Protein AF-A0A6B2DPH1-F1 (afdb_monomer_lite)

Foldseek 3Di:
DVVPPDDDDDDDPPPDPVVVVVVVCVVVVVVPPDDDPADDDVNHGDPPVQVVQQVVCVVQVWKKFWAFPQQQTPYIYDDPPDDQQQNVCCVVVSGRPVVVVVVCVVVVVVVCQLVDQDKDKAQDDPPCPPPNAAIKIKHFDDDRSDTGTMMITRDNDDDDPD

Sequence (162 aa):
VEETGVALLGLARGASWAQLAAMLRSLLAEGDVGDAEPETLAGLPSGDLFAVANAIGALIDAPVTIEDRRSRVLAFSGRQDEADPSRVETILGRQVPERFSRMLADRGVFRELYRSDQPVFVDRPAESPDGFMIPRVAVAVRAGDEILGSIWAAVREPLTPD

Radius of gyration: 18.67 Å; chains: 1; bounding box: 45×41×56 Å

Structure (mmCIF, N/CA/C/O backbone):
data_AF-A0A6B2DPH1-F1
#
_entry.id   AF-A0A6B2DPH1-F1
#
loop_
_atom_site.group_PDB
_atom_site.id
_atom_site.type_symbol
_atom_site.label_atom_id
_atom_site.label_alt_id
_atom_site.label_comp_id
_atom_site.label_asym_id
_atom_site.label_entity_id
_atom_site.label_seq_id
_atom_site.pdbx_PDB_ins_code
_atom_site.Cartn_x
_atom_site.Cartn_y
_atom_site.Cartn_z
_atom_site.occupancy
_atom_site.B_iso_or_equiv
_atom_site.auth_seq_id
_atom_site.auth_comp_id
_atom_site.auth_asym_id
_atom_site.auth_atom_id
_atom_site.pdbx_PDB_model_num
ATOM 1 N N . VAL A 1 1 ? 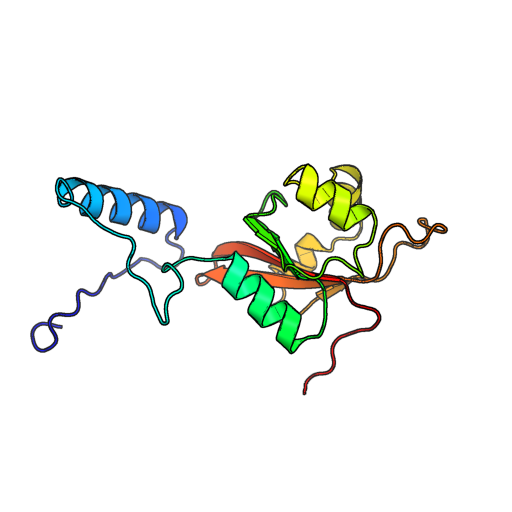-21.303 -4.649 27.820 1.00 56.88 1 VAL A N 1
ATOM 2 C CA . VAL A 1 1 ? -21.080 -3.230 27.452 1.00 56.88 1 VAL A CA 1
ATOM 3 C C . VAL A 1 1 ? -21.092 -2.378 28.707 1.00 56.88 1 VAL A C 1
ATOM 5 O O . VAL A 1 1 ? -20.064 -1.792 29.006 1.00 56.88 1 VAL A O 1
ATOM 8 N N . GLU A 1 2 ? -22.178 -2.396 29.491 1.00 56.41 2 GLU A N 1
ATOM 9 C CA . GLU A 1 2 ? -22.261 -1.639 30.757 1.00 56.41 2 GLU A CA 1
ATOM 10 C C . GLU A 1 2 ? -21.187 -2.020 31.795 1.00 56.41 2 GLU A C 1
ATOM 12 O O . GLU A 1 2 ? -20.709 -1.146 32.504 1.00 56.41 2 GLU A O 1
ATOM 17 N N . GLU A 1 3 ? -20.730 -3.277 31.840 1.00 63.19 3 GLU A N 1
ATOM 18 C CA . GLU A 1 3 ? -19.705 -3.712 32.811 1.00 63.19 3 GLU A CA 1
ATOM 19 C C . GLU A 1 3 ? -18.247 -3.398 32.426 1.00 63.19 3 GLU A C 1
ATOM 21 O O . GLU A 1 3 ? -17.374 -3.464 33.285 1.00 63.19 3 GLU A O 1
ATOM 26 N N . THR A 1 4 ? -17.944 -3.070 31.163 1.00 76.56 4 THR A N 1
ATOM 27 C CA . THR A 1 4 ? -16.549 -2.915 30.693 1.00 76.56 4 THR A CA 1
ATOM 28 C C . THR A 1 4 ? -16.161 -1.482 30.339 1.00 76.56 4 THR A C 1
ATOM 30 O O . THR A 1 4 ? -14.994 -1.232 30.054 1.00 76.56 4 THR A O 1
ATOM 33 N N . GLY A 1 5 ? -17.115 -0.543 30.308 1.00 78.62 5 GLY A N 1
ATOM 34 C CA . GLY A 1 5 ? -16.867 0.848 29.897 1.00 78.62 5 GLY A CA 1
ATOM 35 C C . GLY A 1 5 ? -16.508 1.023 28.413 1.00 78.62 5 GLY A C 1
ATOM 36 O O . GLY A 1 5 ? -16.156 2.118 27.990 1.00 78.62 5 GLY A O 1
ATOM 37 N N . VAL A 1 6 ? -16.598 -0.040 27.608 1.00 80.19 6 VAL A N 1
ATOM 38 C CA . VAL A 1 6 ? -16.273 -0.009 26.175 1.00 80.19 6 VAL A CA 1
ATOM 39 C C . VAL A 1 6 ? -17.517 0.374 25.384 1.00 80.19 6 VAL A C 1
ATOM 41 O O . VAL A 1 6 ? -18.500 -0.369 25.384 1.00 80.19 6 VAL A O 1
ATOM 44 N N . ALA A 1 7 ? -17.471 1.501 24.674 1.00 79.12 7 ALA A N 1
ATOM 45 C CA . ALA A 1 7 ? -18.520 1.878 23.732 1.00 79.12 7 ALA A CA 1
ATOM 46 C C . ALA A 1 7 ? -18.505 0.942 22.510 1.00 79.12 7 ALA A C 1
ATOM 48 O O . ALA A 1 7 ? -17.461 0.723 21.896 1.00 79.12 7 ALA A O 1
ATOM 49 N N . LEU A 1 8 ? -19.668 0.396 22.143 1.00 82.19 8 LEU A N 1
ATOM 50 C CA . LEU A 1 8 ? -19.842 -0.394 20.922 1.00 82.19 8 LEU A CA 1
ATOM 51 C C . LEU A 1 8 ? -20.643 0.400 19.892 1.00 82.19 8 LEU A C 1
ATOM 53 O O . LEU A 1 8 ? -21.700 0.945 20.203 1.00 82.19 8 LEU A O 1
ATOM 57 N N . LEU A 1 9 ? -20.160 0.410 18.651 1.00 81.25 9 LEU A N 1
ATOM 58 C CA . LEU A 1 9 ? -20.831 1.032 17.512 1.00 81.25 9 LEU A CA 1
ATOM 59 C C . LEU A 1 9 ? -21.380 -0.061 16.594 1.00 81.25 9 LEU A C 1
ATOM 61 O O . LEU A 1 9 ? -20.626 -0.842 16.015 1.00 81.25 9 LEU A O 1
ATOM 65 N N . GLY A 1 10 ? -22.706 -0.120 16.473 1.00 85.69 10 GLY A N 1
ATOM 66 C CA . GLY A 1 10 ? -23.388 -0.996 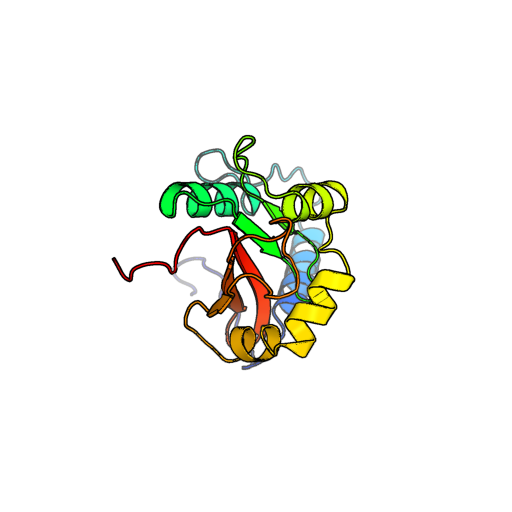15.525 1.00 85.69 10 GLY A CA 1
ATOM 67 C C . GLY A 1 10 ? -23.539 -0.313 14.169 1.00 85.69 10 GLY A C 1
ATOM 68 O O . GLY A 1 10 ? -24.020 0.815 14.096 1.00 85.69 10 GLY A O 1
ATOM 69 N N . LEU A 1 11 ? -23.157 -1.002 13.093 1.00 81.75 11 LEU A N 1
ATOM 70 C CA . LEU A 1 11 ? -23.248 -0.493 11.724 1.00 81.75 11 LEU A CA 1
ATOM 71 C C . LEU A 1 11 ? -24.060 -1.441 10.852 1.00 81.75 11 LEU A C 1
ATOM 73 O O . LEU A 1 11 ? -23.968 -2.663 10.978 1.00 81.75 11 LEU A O 1
ATOM 77 N N . ALA A 1 12 ? -24.838 -0.870 9.935 1.00 85.12 12 ALA A N 1
ATOM 78 C CA . ALA A 1 12 ? -25.457 -1.651 8.876 1.00 85.12 12 ALA A CA 1
ATOM 79 C C . ALA A 1 12 ? -24.370 -2.274 7.982 1.00 85.12 12 ALA A C 1
ATOM 81 O O . ALA A 1 12 ? -23.327 -1.665 7.735 1.00 85.12 12 ALA A O 1
ATOM 82 N N . ARG A 1 13 ? -24.619 -3.484 7.465 1.00 76.44 13 ARG A N 1
ATOM 83 C CA . ARG A 1 13 ? -23.723 -4.101 6.474 1.00 76.44 13 ARG A CA 1
ATOM 84 C C . ARG A 1 13 ? -23.589 -3.183 5.256 1.00 76.44 13 ARG A C 1
ATOM 86 O O . ARG A 1 13 ? -24.596 -2.720 4.728 1.00 76.44 13 ARG A O 1
ATOM 93 N N . GLY A 1 14 ? -22.350 -2.931 4.838 1.00 76.69 14 GLY A N 1
ATOM 94 C CA . GLY A 1 14 ? -22.032 -2.029 3.729 1.00 76.69 14 GLY A CA 1
ATOM 95 C C . GLY A 1 14 ? -22.028 -0.536 4.080 1.00 76.69 14 GLY A C 1
ATOM 96 O O . GLY A 1 14 ? -21.911 0.284 3.172 1.00 76.69 14 GLY A O 1
ATOM 97 N N . ALA A 1 15 ? -22.158 -0.159 5.359 1.00 81.19 15 ALA A N 1
ATOM 98 C CA . ALA A 1 15 ? -21.938 1.224 5.779 1.00 81.19 15 ALA A CA 1
ATOM 99 C C . ALA A 1 15 ? -20.510 1.670 5.426 1.00 81.19 15 ALA A C 1
ATOM 101 O O . ALA A 1 15 ? -19.560 0.923 5.658 1.00 81.19 15 ALA A O 1
ATOM 102 N N . SER A 1 16 ? -20.362 2.887 4.888 1.00 82.94 16 SER A N 1
ATOM 103 C CA . SER A 1 16 ? -19.041 3.395 4.519 1.00 82.94 16 SER A CA 1
ATOM 104 C C . SER A 1 16 ? -18.219 3.726 5.759 1.00 82.94 16 SER A C 1
ATOM 106 O O . SER A 1 16 ? -18.604 4.551 6.594 1.00 82.94 16 SER A O 1
ATOM 108 N N . TRP A 1 17 ? -17.031 3.146 5.829 1.00 82.00 17 TRP A N 1
ATOM 109 C CA . TRP A 1 17 ? -16.011 3.445 6.816 1.00 82.00 17 TRP A CA 1
ATOM 110 C C . TRP A 1 17 ? -15.551 4.898 6.740 1.00 82.00 17 TRP A C 1
ATOM 112 O O . TRP A 1 17 ? -15.304 5.519 7.771 1.00 82.00 17 TRP A O 1
ATOM 122 N N . ALA A 1 18 ? -15.489 5.489 5.544 1.00 76.50 18 ALA A N 1
ATOM 123 C CA . ALA A 1 18 ? -15.140 6.900 5.402 1.00 76.50 18 ALA A CA 1
ATOM 124 C C . ALA A 1 18 ? -16.174 7.810 6.088 1.00 76.50 18 ALA A C 1
ATOM 126 O O . ALA A 1 18 ? -15.799 8.749 6.794 1.00 76.50 18 ALA A O 1
ATOM 127 N N . GLN A 1 19 ? -17.466 7.507 5.925 1.00 79.69 19 GLN A N 1
ATOM 128 C CA . GLN A 1 19 ? -18.551 8.244 6.577 1.00 79.69 19 GLN A CA 1
ATOM 129 C C . GLN A 1 19 ? -18.545 8.029 8.088 1.00 79.69 19 GLN A C 1
ATOM 131 O O . GLN A 1 19 ? -18.610 9.003 8.832 1.00 79.69 19 GLN A O 1
ATOM 136 N N . LEU A 1 20 ? -18.384 6.785 8.546 1.00 84.81 20 LEU A N 1
ATOM 137 C CA . LEU A 1 20 ? -18.236 6.480 9.967 1.00 84.81 20 LEU A CA 1
ATOM 138 C C . LEU A 1 20 ? -17.079 7.267 10.591 1.00 84.81 20 LEU A C 1
ATOM 140 O O . LEU A 1 20 ? -17.257 7.927 11.609 1.00 84.81 20 LEU A O 1
ATOM 144 N N . ALA A 1 21 ? -15.903 7.240 9.966 1.00 81.88 21 ALA A N 1
ATOM 145 C CA . ALA A 1 21 ? -14.735 7.956 10.461 1.00 81.88 21 ALA A CA 1
ATOM 146 C C . ALA A 1 21 ? -14.938 9.479 10.443 1.00 81.88 21 ALA A C 1
ATOM 148 O O . ALA A 1 21 ? -14.385 10.182 11.287 1.00 81.88 21 ALA A O 1
ATOM 149 N N . ALA A 1 22 ? -15.698 10.017 9.485 1.00 79.44 22 ALA A N 1
ATOM 150 C CA . ALA A 1 22 ? -16.071 11.431 9.473 1.00 79.44 22 ALA A CA 1
ATOM 151 C C . ALA A 1 22 ? -17.035 11.773 10.623 1.00 79.44 22 ALA A C 1
ATOM 153 O O . ALA A 1 22 ? -16.816 12.759 11.321 1.00 79.44 22 ALA A O 1
ATOM 154 N N . MET A 1 23 ? -18.046 10.934 10.868 1.00 83.12 23 MET A N 1
ATOM 155 C CA . MET A 1 23 ? -18.997 11.105 11.971 1.00 83.12 23 MET A CA 1
ATOM 156 C C . MET A 1 23 ? -18.305 11.022 13.333 1.00 83.12 23 MET A C 1
ATOM 158 O O . MET A 1 23 ? -18.507 11.895 14.170 1.00 83.12 23 MET A O 1
ATOM 162 N N . LEU A 1 24 ? -17.446 10.019 13.537 1.00 84.19 24 LEU A N 1
ATOM 163 C CA . LEU A 1 24 ? -16.678 9.874 14.774 1.00 84.19 24 LEU A CA 1
ATOM 164 C C . LEU A 1 24 ? -15.764 11.072 15.009 1.00 84.19 24 LEU A C 1
ATOM 166 O O . LEU A 1 24 ? -15.745 11.602 16.111 1.00 84.19 24 LEU A O 1
ATOM 170 N N . ARG A 1 25 ? -15.062 11.550 13.974 1.00 77.38 25 ARG A N 1
ATOM 171 C CA . ARG A 1 25 ? -14.242 12.763 14.093 1.00 77.38 25 ARG A CA 1
ATOM 172 C C . ARG A 1 25 ? -15.062 13.993 14.456 1.00 77.38 25 ARG A C 1
ATOM 174 O O . ARG A 1 25 ? -14.595 14.767 15.273 1.00 77.38 25 ARG A O 1
ATOM 181 N N . SER A 1 26 ? -16.261 14.160 13.896 1.00 79.75 26 SER A N 1
ATOM 182 C CA . SER A 1 26 ? -17.151 15.268 14.271 1.00 79.75 26 SER A CA 1
ATOM 183 C C . SER A 1 26 ? -17.549 15.193 15.745 1.00 79.75 26 SER A C 1
ATOM 185 O O . SER A 1 26 ? -17.434 16.181 16.457 1.00 79.75 26 SER A O 1
ATOM 187 N N . LEU A 1 27 ? -17.959 14.010 16.214 1.00 79.62 27 LEU A N 1
ATOM 188 C CA . LEU A 1 27 ? -18.382 13.798 17.601 1.00 79.62 27 LEU A CA 1
ATOM 189 C C . LEU A 1 27 ? -17.230 13.960 18.602 1.00 79.62 27 LEU A C 1
ATOM 191 O O . LEU A 1 27 ? -17.435 14.476 19.695 1.00 79.62 27 LEU A O 1
ATOM 195 N N . LEU A 1 28 ? -16.023 13.524 18.235 1.00 78.12 28 LEU A N 1
ATOM 196 C CA . LEU A 1 28 ? -14.830 13.660 19.072 1.00 78.12 28 LEU A CA 1
ATOM 197 C C . LEU A 1 28 ? -14.294 15.099 19.070 1.00 78.12 28 LEU A C 1
ATOM 199 O O . LEU A 1 28 ? -13.899 15.595 20.119 1.00 78.12 28 LEU A O 1
ATOM 203 N N . ALA A 1 29 ? -14.343 15.797 17.931 1.00 70.38 29 ALA A N 1
ATOM 204 C CA . ALA A 1 29 ? -13.909 17.191 17.825 1.00 70.38 29 ALA A CA 1
ATOM 205 C C . ALA A 1 29 ? -14.808 18.160 18.613 1.00 70.38 29 ALA A C 1
ATOM 207 O O . ALA A 1 29 ? -14.339 19.202 19.058 1.00 70.38 29 ALA A O 1
ATOM 208 N N . GLU A 1 30 ? -16.085 17.823 18.821 1.00 56.97 30 GLU A N 1
ATOM 209 C CA . GLU A 1 30 ? -16.991 18.605 19.676 1.00 56.97 30 GLU A CA 1
ATOM 210 C C . GLU A 1 30 ? -16.635 18.512 21.175 1.00 56.97 30 GLU A C 1
ATOM 212 O O . GLU A 1 30 ? -17.023 19.390 21.945 1.00 56.97 30 GLU A O 1
ATOM 217 N N . GLY A 1 31 ? -15.877 17.489 21.591 1.00 50.31 31 GLY A N 1
ATOM 218 C CA . GLY A 1 31 ? -15.434 17.284 22.976 1.00 50.31 31 GLY A CA 1
ATOM 219 C C . GLY A 1 31 ? -13.989 17.701 23.275 1.00 50.31 31 GLY A C 1
ATOM 220 O O . GLY A 1 31 ? -13.612 17.728 24.445 1.00 50.31 31 GLY A O 1
ATOM 221 N N . ASP A 1 32 ? -13.196 18.040 22.255 1.00 49.03 32 ASP A N 1
ATOM 222 C CA . ASP A 1 32 ? -11.745 18.235 22.357 1.00 49.03 32 ASP A CA 1
ATOM 223 C C . ASP A 1 32 ? -11.333 19.699 22.113 1.00 49.03 32 ASP A C 1
ATOM 225 O O . ASP A 1 32 ? -10.711 20.058 21.115 1.00 49.03 32 ASP A O 1
ATOM 229 N N . VAL A 1 33 ? -11.715 20.583 23.042 1.00 44.91 33 VAL A N 1
ATOM 230 C CA . VAL A 1 33 ? -11.172 21.957 23.140 1.00 44.91 33 VAL A CA 1
ATOM 231 C C . VAL A 1 33 ? -9.974 21.991 24.114 1.00 44.91 33 VAL A C 1
ATOM 233 O O . VAL A 1 33 ? -9.672 23.026 24.700 1.00 44.91 33 VAL A O 1
ATOM 236 N N . GLY A 1 34 ? -9.270 20.871 24.320 1.00 41.72 34 GLY A N 1
ATOM 237 C CA . GLY A 1 34 ? -8.156 20.803 25.268 1.00 41.72 34 GLY A CA 1
ATOM 238 C C . GLY A 1 34 ? -7.115 19.739 24.932 1.00 41.72 34 GLY A C 1
ATOM 239 O O . GLY A 1 34 ? -7.252 18.604 25.359 1.00 41.72 34 GLY A O 1
ATOM 240 N N . ASP A 1 35 ? -6.048 20.164 24.248 1.00 48.09 35 ASP A N 1
ATOM 241 C CA . ASP A 1 35 ? -4.719 19.535 24.201 1.00 48.09 35 ASP A CA 1
ATOM 242 C C . ASP A 1 35 ? -4.669 17.995 24.066 1.00 48.09 35 ASP A C 1
ATOM 244 O O . ASP A 1 35 ? -4.151 17.296 24.939 1.00 48.09 35 ASP A O 1
ATOM 248 N N . ALA A 1 36 ? -5.116 17.445 22.933 1.00 43.78 36 ALA A N 1
ATOM 249 C CA . ALA A 1 36 ? -4.799 16.065 22.564 1.00 43.78 36 ALA A CA 1
ATOM 250 C C . ALA A 1 36 ? -3.415 15.972 21.887 1.00 43.78 36 ALA A C 1
ATOM 252 O O . ALA A 1 36 ? -3.274 16.103 20.668 1.00 43.78 36 ALA A O 1
ATOM 253 N N . GLU A 1 37 ? -2.370 15.712 22.678 1.00 46.28 37 GLU A N 1
ATOM 254 C CA . GLU A 1 37 ? -1.154 15.065 22.163 1.00 46.28 37 GLU A CA 1
ATOM 255 C C . GLU A 1 37 ? -1.554 13.702 21.554 1.00 46.28 37 GLU A C 1
ATOM 257 O O . GLU A 1 37 ? -2.293 12.946 22.191 1.00 46.28 37 GLU A O 1
ATOM 262 N N . PRO A 1 38 ? -1.116 13.361 20.327 1.00 45.22 38 PRO A N 1
ATOM 263 C CA . PRO A 1 38 ? -1.552 12.141 19.657 1.00 45.22 38 PRO A CA 1
ATOM 264 C C . PRO A 1 38 ? -1.152 10.902 20.467 1.00 45.22 38 PRO A C 1
ATOM 266 O O . PRO A 1 38 ? 0.027 10.687 20.748 1.00 45.22 38 PRO A O 1
ATOM 269 N N . GLU A 1 39 ? -2.132 10.064 20.820 1.00 40.72 39 GLU A N 1
ATOM 270 C CA . GLU A 1 39 ? -1.912 8.811 21.550 1.00 40.72 39 GLU A CA 1
ATOM 271 C C . GLU A 1 39 ? -0.865 7.958 20.816 1.00 40.72 39 GLU A C 1
ATOM 273 O O . GLU A 1 39 ? -1.056 7.602 19.651 1.00 40.72 39 GLU A O 1
ATOM 278 N N . THR A 1 40 ? 0.259 7.643 21.467 1.00 33.91 40 THR A N 1
ATOM 279 C CA . THR A 1 40 ? 1.329 6.809 20.897 1.00 33.91 40 THR A CA 1
ATOM 280 C C . THR A 1 40 ? 1.255 5.386 21.455 1.00 33.91 40 THR A C 1
ATOM 282 O O . THR A 1 40 ? 1.127 5.190 22.662 1.00 33.91 40 THR A O 1
ATOM 285 N N . LEU A 1 41 ? 1.382 4.367 20.598 1.00 34.94 41 LEU A N 1
ATOM 286 C CA . LEU A 1 41 ? 1.598 2.979 21.024 1.00 34.94 41 LEU A CA 1
ATOM 287 C C . LEU A 1 41 ? 3.059 2.619 20.729 1.00 34.94 41 LEU A C 1
ATOM 289 O O . LEU A 1 41 ? 3.503 2.708 19.587 1.00 34.94 41 LEU A O 1
ATOM 293 N N . ALA A 1 42 ? 3.826 2.260 21.764 1.00 44.47 42 ALA A N 1
ATOM 294 C CA . ALA A 1 42 ? 5.273 2.001 21.679 1.00 44.47 42 ALA A CA 1
ATOM 295 C C . ALA A 1 42 ? 6.117 3.174 21.115 1.00 44.47 42 ALA A C 1
ATOM 297 O O . ALA A 1 42 ? 7.160 2.955 20.504 1.00 44.47 42 ALA A O 1
ATOM 298 N N . GLY A 1 43 ? 5.682 4.421 21.335 1.00 40.59 43 GLY A N 1
ATOM 299 C CA . GLY A 1 43 ? 6.394 5.624 20.877 1.00 40.59 43 GLY A CA 1
ATOM 300 C C . GLY A 1 43 ? 6.126 6.015 19.420 1.00 40.59 43 GLY A C 1
ATOM 301 O O . GLY A 1 43 ? 6.737 6.959 18.927 1.00 40.59 43 GLY A O 1
ATOM 302 N N . LEU A 1 44 ? 5.205 5.324 18.740 1.00 42.44 44 LEU A N 1
ATOM 303 C CA . LEU A 1 44 ? 4.724 5.687 17.409 1.00 42.44 44 LEU A CA 1
ATOM 304 C C . LEU A 1 44 ? 3.319 6.285 17.527 1.00 42.44 44 LEU A C 1
ATOM 306 O O . LEU A 1 44 ? 2.482 5.682 18.207 1.00 42.44 44 LEU A O 1
ATOM 310 N N . PRO A 1 45 ? 3.035 7.444 16.904 1.00 51.78 45 PRO A N 1
ATOM 311 C CA . PRO A 1 45 ? 1.693 8.012 16.920 1.00 51.78 45 PRO A CA 1
ATOM 312 C C . PRO A 1 45 ? 0.702 6.997 16.344 1.00 51.78 45 PRO A C 1
ATOM 314 O O . PRO A 1 45 ? 0.959 6.365 15.315 1.00 51.78 45 PRO A O 1
ATOM 317 N N . SER A 1 46 ? -0.422 6.808 17.033 1.00 43.00 46 SER A N 1
ATOM 318 C CA . SER A 1 46 ? -1.548 6.025 16.533 1.00 43.00 46 SER A CA 1
ATOM 319 C C . SER A 1 46 ? -1.899 6.507 15.119 1.00 43.00 46 SER A C 1
ATOM 321 O O . SER A 1 46 ? -2.167 7.682 14.884 1.00 43.00 46 SER A O 1
ATOM 323 N N . GLY A 1 47 ? -1.816 5.608 14.133 1.00 58.06 47 GLY A N 1
ATOM 324 C CA . GLY A 1 47 ? -2.080 5.947 12.729 1.00 58.06 47 GLY A CA 1
ATOM 325 C C . GLY A 1 47 ? -0.858 6.249 11.853 1.00 58.06 47 GLY A C 1
ATOM 326 O O . GLY A 1 47 ? -1.042 6.742 10.739 1.00 58.06 47 GLY A O 1
ATOM 327 N N . ASP A 1 48 ? 0.368 5.925 12.277 1.00 77.12 48 ASP A N 1
ATOM 328 C CA . ASP A 1 48 ? 1.534 6.056 11.398 1.00 77.12 48 ASP A CA 1
ATOM 329 C C . ASP A 1 48 ? 1.596 4.955 10.314 1.00 77.12 48 ASP A C 1
ATOM 331 O O . ASP A 1 48 ? 2.209 3.895 10.473 1.00 77.12 48 ASP A O 1
ATOM 335 N N . LEU A 1 49 ? 0.974 5.223 9.162 1.00 87.62 49 LEU A N 1
ATOM 336 C CA . LEU A 1 49 ? 1.063 4.369 7.973 1.00 87.62 49 LEU A CA 1
ATOM 337 C C . LEU A 1 49 ? 2.513 4.176 7.483 1.00 87.62 49 LEU A C 1
ATOM 339 O O . LEU A 1 49 ? 2.788 3.173 6.822 1.00 87.62 49 LEU A O 1
ATOM 343 N N . PHE A 1 50 ? 3.450 5.079 7.801 1.00 83.69 50 PHE A N 1
ATOM 344 C CA . PHE A 1 50 ? 4.866 4.890 7.469 1.00 83.69 50 PHE A CA 1
ATOM 345 C C . PHE A 1 50 ? 5.500 3.812 8.336 1.00 83.69 50 PHE A C 1
ATOM 347 O O . PHE A 1 50 ? 6.230 2.974 7.808 1.00 83.69 50 PHE A O 1
ATOM 354 N N . ALA A 1 51 ? 5.190 3.767 9.633 1.00 84.94 51 ALA A N 1
ATOM 355 C CA . ALA A 1 51 ? 5.619 2.675 10.500 1.00 84.94 51 ALA A CA 1
ATOM 356 C C . ALA A 1 51 ? 5.093 1.320 10.002 1.00 84.94 51 ALA A C 1
ATOM 358 O O . ALA A 1 51 ? 5.859 0.360 9.925 1.00 84.94 51 ALA A O 1
ATOM 359 N N . VAL A 1 52 ? 3.827 1.258 9.572 1.00 90.19 52 VAL A N 1
ATOM 360 C CA . VAL A 1 52 ? 3.249 0.049 8.958 1.00 90.19 52 VAL A CA 1
ATOM 361 C C . VAL A 1 52 ? 3.992 -0.326 7.675 1.00 90.19 52 VAL A C 1
ATOM 363 O O . VAL A 1 52 ? 4.413 -1.470 7.520 1.00 90.19 52 VAL A O 1
ATOM 366 N N . ALA A 1 53 ? 4.206 0.628 6.764 1.00 89.88 53 ALA A N 1
ATOM 367 C CA . ALA A 1 53 ? 4.930 0.375 5.521 1.00 89.88 53 ALA A CA 1
ATOM 368 C C . ALA A 1 53 ? 6.366 -0.114 5.782 1.00 89.88 53 ALA A C 1
ATOM 370 O O . ALA A 1 53 ? 6.831 -1.034 5.111 1.00 89.88 53 ALA A O 1
ATOM 371 N N . ASN A 1 54 ? 7.055 0.466 6.769 1.00 87.00 54 ASN A N 1
ATOM 372 C CA . ASN A 1 54 ? 8.390 0.046 7.195 1.00 87.00 54 ASN A CA 1
ATOM 373 C C . ASN A 1 54 ? 8.390 -1.364 7.788 1.00 87.00 54 ASN A C 1
ATOM 375 O O . ASN A 1 54 ? 9.254 -2.156 7.426 1.00 87.00 54 ASN A O 1
ATOM 379 N N . ALA A 1 55 ? 7.424 -1.693 8.648 1.00 91.25 55 ALA A N 1
ATOM 380 C CA . ALA A 1 55 ? 7.309 -3.019 9.248 1.00 91.25 55 ALA A CA 1
ATOM 381 C C . ALA A 1 55 ? 7.068 -4.102 8.188 1.00 91.25 55 ALA A C 1
ATOM 383 O O . ALA A 1 55 ? 7.760 -5.117 8.185 1.00 91.25 55 ALA A O 1
ATOM 384 N N . ILE A 1 56 ? 6.151 -3.857 7.243 1.00 91.81 56 ILE A N 1
ATOM 385 C CA . ILE A 1 56 ? 5.925 -4.766 6.112 1.00 91.81 56 ILE A CA 1
ATOM 386 C C . ILE A 1 56 ? 7.209 -4.882 5.296 1.00 91.81 56 ILE A C 1
ATOM 388 O O . ILE A 1 56 ? 7.685 -5.987 5.072 1.00 91.81 56 ILE A O 1
ATOM 392 N N . GLY A 1 57 ? 7.803 -3.756 4.892 1.00 89.06 57 GLY A N 1
ATOM 393 C CA . GLY A 1 57 ? 9.004 -3.761 4.059 1.00 89.06 57 GLY A CA 1
ATOM 394 C C . GLY A 1 57 ? 10.206 -4.450 4.708 1.00 89.06 57 GLY A C 1
ATOM 395 O O . GLY A 1 57 ? 11.004 -5.050 3.998 1.00 89.06 57 GLY A O 1
ATOM 396 N N . ALA A 1 58 ? 10.322 -4.403 6.037 1.00 89.00 58 ALA A N 1
ATOM 397 C CA . ALA A 1 58 ? 11.325 -5.152 6.788 1.00 89.00 58 ALA A CA 1
ATOM 398 C C . ALA A 1 58 ? 11.030 -6.661 6.819 1.00 89.00 58 ALA A C 1
ATOM 400 O O . ALA A 1 58 ? 11.963 -7.453 6.741 1.00 89.00 58 ALA A O 1
ATOM 401 N N . LEU A 1 59 ? 9.756 -7.056 6.910 1.00 90.25 59 LEU A N 1
ATOM 402 C CA . LEU A 1 59 ? 9.342 -8.461 6.950 1.00 90.25 59 LEU A CA 1
ATOM 403 C C . LEU A 1 59 ? 9.573 -9.176 5.612 1.00 90.25 59 LEU A C 1
ATOM 405 O O . LEU A 1 59 ? 10.052 -10.302 5.601 1.00 90.25 59 LEU A O 1
ATOM 409 N N . ILE A 1 60 ? 9.232 -8.523 4.498 1.00 88.44 60 ILE A N 1
ATOM 410 C CA . ILE A 1 60 ? 9.325 -9.116 3.150 1.00 88.44 60 ILE A CA 1
ATOM 411 C C . ILE A 1 60 ? 10.593 -8.705 2.387 1.00 88.44 60 ILE A C 1
ATOM 413 O O . ILE A 1 60 ? 10.700 -8.984 1.197 1.00 88.44 60 ILE A O 1
ATOM 417 N N . ASP A 1 61 ? 11.503 -7.984 3.048 1.00 87.81 61 ASP A N 1
ATOM 418 C CA . ASP A 1 61 ? 12.729 -7.407 2.474 1.00 87.81 61 ASP A CA 1
ATOM 419 C C . ASP A 1 61 ? 12.499 -6.687 1.128 1.00 87.81 61 ASP A C 1
ATOM 421 O O . ASP A 1 61 ? 13.240 -6.852 0.163 1.00 87.81 61 ASP A O 1
ATOM 425 N N . ALA A 1 62 ? 11.432 -5.882 1.051 1.00 87.88 62 ALA A N 1
ATOM 426 C CA . ALA A 1 62 ? 11.026 -5.209 -0.180 1.00 87.88 62 ALA A CA 1
ATOM 427 C C . ALA A 1 62 ? 10.555 -3.764 0.063 1.00 87.88 62 ALA A C 1
ATOM 429 O O . ALA A 1 62 ? 9.942 -3.454 1.091 1.00 87.88 62 ALA A O 1
ATOM 430 N N . PRO A 1 63 ? 10.769 -2.839 -0.891 1.00 88.31 63 PRO A N 1
ATOM 431 C CA . PRO A 1 63 ? 10.189 -1.505 -0.821 1.00 88.31 63 PRO A CA 1
ATOM 432 C C . PRO A 1 63 ? 8.653 -1.547 -0.924 1.00 88.31 63 PRO A C 1
ATOM 434 O O . PRO A 1 63 ? 8.103 -2.076 -1.889 1.00 88.31 63 PRO A O 1
ATOM 437 N N . VAL A 1 64 ? 7.960 -0.907 0.025 1.00 90.62 64 VAL A N 1
ATOM 438 C CA . VAL A 1 64 ? 6.490 -0.913 0.146 1.00 90.62 64 VAL A CA 1
ATOM 439 C C . VAL A 1 64 ? 5.913 0.483 -0.079 1.00 90.62 64 VAL A C 1
ATOM 441 O O . VAL A 1 64 ? 6.546 1.472 0.309 1.00 90.62 64 VAL A O 1
ATOM 444 N N . THR A 1 65 ? 4.744 0.571 -0.716 1.00 91.44 65 THR A N 1
ATOM 445 C CA . THR A 1 65 ? 3.857 1.747 -0.735 1.00 91.44 65 THR A CA 1
ATOM 446 C C . THR A 1 65 ? 2.462 1.358 -0.247 1.00 91.44 65 THR A C 1
ATOM 448 O O . THR A 1 65 ? 1.992 0.245 -0.477 1.00 91.44 65 THR A O 1
ATOM 451 N N . ILE A 1 66 ? 1.799 2.283 0.444 1.00 91.94 66 ILE A N 1
ATOM 452 C CA . ILE A 1 66 ? 0.386 2.195 0.820 1.00 91.94 66 ILE A CA 1
ATOM 453 C C . ILE A 1 66 ? -0.342 3.304 0.073 1.00 91.94 66 ILE A C 1
ATOM 455 O O . ILE A 1 66 ? 0.065 4.465 0.141 1.00 91.94 66 ILE A O 1
ATOM 459 N N . GLU A 1 67 ? -1.401 2.949 -0.644 1.00 91.94 67 GLU A N 1
ATOM 460 C CA . GLU A 1 67 ? -2.059 3.822 -1.614 1.00 91.94 67 GLU A CA 1
ATOM 461 C C . GLU A 1 67 ? -3.575 3.859 -1.424 1.00 91.94 67 GLU A C 1
ATOM 463 O O . GLU A 1 67 ? -4.186 2.852 -1.058 1.00 91.94 67 GLU A O 1
ATOM 468 N N . ASP A 1 68 ? -4.192 5.010 -1.711 1.00 90.31 68 ASP A N 1
ATOM 469 C CA . ASP A 1 68 ? -5.650 5.128 -1.803 1.00 90.31 68 ASP A CA 1
ATOM 470 C C . ASP A 1 68 ? -6.194 4.560 -3.132 1.00 90.31 68 ASP A C 1
ATOM 472 O O . ASP A 1 68 ? -5.459 4.141 -4.027 1.00 90.31 68 ASP A O 1
ATOM 476 N N . ARG A 1 69 ? -7.522 4.565 -3.294 1.00 89.56 69 ARG A N 1
ATOM 477 C CA . ARG A 1 69 ? -8.210 4.064 -4.503 1.00 89.56 69 ARG A CA 1
ATOM 478 C C . ARG A 1 69 ? -7.875 4.811 -5.798 1.00 89.56 69 ARG A C 1
ATOM 480 O O . ARG A 1 69 ? -8.261 4.360 -6.874 1.00 89.56 69 ARG A O 1
ATOM 487 N N . ARG A 1 70 ? -7.257 5.987 -5.701 1.00 85.19 70 ARG A N 1
ATOM 488 C CA . ARG A 1 70 ? -6.818 6.811 -6.833 1.00 85.19 70 ARG A CA 1
ATOM 489 C C . ARG A 1 70 ? -5.311 6.666 -7.068 1.00 85.19 70 ARG A C 1
ATOM 491 O O . ARG A 1 70 ? -4.739 7.482 -7.791 1.00 85.19 70 ARG A O 1
ATOM 498 N N . SER A 1 71 ? -4.678 5.664 -6.451 1.00 86.88 71 SER A N 1
ATOM 499 C CA . SER A 1 71 ? -3.232 5.426 -6.491 1.00 86.88 71 SER A CA 1
ATOM 500 C C . SER A 1 71 ? -2.414 6.621 -5.989 1.00 86.88 71 SER A C 1
ATOM 502 O O . SER A 1 71 ? -1.298 6.879 -6.450 1.00 86.88 71 SER A O 1
ATOM 504 N N . ARG A 1 72 ? -2.975 7.393 -5.047 1.00 85.25 72 ARG A N 1
ATOM 505 C CA . ARG A 1 72 ? -2.206 8.379 -4.287 1.00 85.25 72 ARG A CA 1
ATOM 506 C C . ARG A 1 72 ? -1.457 7.657 -3.181 1.00 85.25 72 ARG A C 1
ATOM 508 O O . ARG A 1 72 ? -2.071 6.918 -2.413 1.00 85.25 72 ARG A O 1
ATOM 515 N N . VAL A 1 73 ? -0.162 7.925 -3.052 1.00 84.19 73 VAL A N 1
ATOM 516 C CA . VAL A 1 73 ? 0.645 7.351 -1.973 1.00 84.19 73 VAL A CA 1
ATOM 517 C C . VAL A 1 73 ? 0.311 8.035 -0.656 1.00 84.19 73 VAL A C 1
ATOM 519 O O . VAL A 1 73 ? 0.478 9.245 -0.506 1.00 84.19 73 VAL A O 1
ATOM 522 N N . LEU A 1 74 ? -0.144 7.232 0.299 1.00 85.81 74 LEU A N 1
ATOM 523 C CA . LEU A 1 74 ? -0.401 7.631 1.678 1.00 85.81 74 LEU A CA 1
ATOM 524 C C . LEU A 1 74 ? 0.840 7.422 2.554 1.00 85.81 74 LEU A C 1
ATOM 526 O O . LEU A 1 74 ? 1.102 8.242 3.428 1.00 85.81 74 LEU A O 1
ATOM 530 N N . ALA A 1 75 ? 1.609 6.356 2.300 1.00 87.25 75 ALA A N 1
ATOM 531 C CA . ALA A 1 75 ? 2.862 6.060 2.995 1.00 87.25 75 ALA A CA 1
ATOM 532 C C . ALA A 1 75 ? 3.798 5.167 2.170 1.00 87.25 75 ALA A C 1
ATOM 534 O O . ALA A 1 75 ? 3.380 4.516 1.211 1.00 87.25 75 ALA A O 1
ATOM 535 N N . PHE A 1 76 ? 5.070 5.110 2.561 1.00 86.31 76 PHE A N 1
ATOM 536 C CA . PHE A 1 76 ? 6.088 4.279 1.920 1.00 86.31 76 PHE A CA 1
ATOM 537 C C . PHE A 1 76 ? 7.169 3.844 2.917 1.00 86.31 76 PHE A C 1
ATOM 539 O O . PHE A 1 76 ? 7.394 4.519 3.918 1.00 86.31 76 PHE A O 1
ATOM 546 N N . SER A 1 77 ? 7.864 2.739 2.631 1.00 85.88 77 SER A N 1
ATOM 547 C CA . SER A 1 77 ? 9.014 2.297 3.433 1.00 85.88 77 SER A CA 1
ATOM 548 C C . SER A 1 77 ? 10.331 3.011 3.077 1.00 85.88 77 SER A C 1
ATOM 550 O O . SER A 1 77 ? 10.578 3.372 1.924 1.00 85.88 77 SER A O 1
ATOM 552 N N . GLY A 1 78 ? 11.196 3.212 4.069 1.00 70.69 78 GLY A N 1
ATOM 553 C CA . GLY A 1 78 ? 12.398 4.051 3.998 1.00 70.69 78 GLY A CA 1
ATOM 554 C C . GLY A 1 78 ? 13.688 3.399 3.483 1.00 70.69 78 GLY A C 1
ATOM 555 O O . GLY A 1 78 ? 14.759 3.875 3.846 1.00 70.69 78 GLY A O 1
ATOM 556 N N . ARG A 1 79 ? 13.641 2.340 2.660 1.00 62.31 79 ARG A N 1
ATOM 557 C CA . ARG A 1 79 ? 14.863 1.775 2.039 1.00 62.31 79 ARG A CA 1
ATOM 558 C C . ARG A 1 79 ? 15.304 2.661 0.867 1.00 62.31 79 ARG A C 1
ATOM 560 O O . ARG A 1 79 ? 14.545 2.826 -0.089 1.00 62.31 79 ARG A O 1
ATOM 567 N N . GLN A 1 80 ? 16.478 3.288 0.983 1.00 48.66 80 GLN A N 1
ATOM 568 C CA . GLN A 1 80 ? 16.954 4.359 0.088 1.00 48.66 80 GLN A CA 1
ATOM 569 C C . GLN A 1 80 ? 17.820 3.867 -1.086 1.00 48.66 80 GLN A C 1
ATOM 571 O O . GLN A 1 80 ? 18.172 4.653 -1.961 1.00 48.66 80 GLN A O 1
ATOM 576 N N . ASP A 1 81 ? 18.130 2.578 -1.135 1.00 49.91 81 ASP A N 1
ATOM 577 C CA . ASP A 1 81 ? 19.196 1.987 -1.946 1.00 49.91 81 ASP A CA 1
ATOM 578 C C . ASP A 1 81 ? 18.704 0.992 -3.021 1.00 49.91 81 ASP A C 1
ATOM 580 O O . ASP A 1 81 ? 19.471 0.609 -3.901 1.00 49.91 81 ASP A O 1
ATOM 584 N N . GLU A 1 82 ? 17.405 0.662 -3.051 1.00 53.12 82 GLU A N 1
ATOM 585 C CA . GLU A 1 82 ? 16.793 -0.260 -4.035 1.00 53.12 82 GLU A CA 1
ATOM 586 C C . GLU A 1 82 ? 15.571 0.336 -4.765 1.00 53.12 82 GLU A C 1
ATOM 588 O O . GLU A 1 82 ? 14.654 -0.374 -5.186 1.00 53.12 82 GLU A O 1
ATOM 593 N N . ALA A 1 83 ? 15.511 1.661 -4.906 1.00 52.31 83 ALA A N 1
ATOM 594 C CA . ALA A 1 83 ? 14.390 2.318 -5.572 1.00 52.31 83 ALA A CA 1
ATOM 595 C C . ALA A 1 83 ? 14.483 2.188 -7.103 1.00 52.31 83 ALA A C 1
ATOM 597 O O . ALA A 1 83 ? 15.414 2.703 -7.722 1.00 52.31 83 ALA A O 1
ATOM 598 N N . ASP A 1 84 ? 13.480 1.560 -7.728 1.00 61.47 84 ASP A N 1
ATOM 599 C CA . ASP A 1 84 ? 13.273 1.732 -9.167 1.00 61.47 84 ASP A CA 1
ATOM 600 C C . ASP A 1 84 ? 12.865 3.198 -9.470 1.00 61.47 84 ASP A C 1
ATOM 602 O O . ASP A 1 84 ? 12.315 3.894 -8.601 1.00 61.47 84 ASP A O 1
ATOM 606 N N . PRO A 1 85 ? 13.123 3.716 -10.685 1.00 57.19 85 PRO A N 1
ATOM 607 C CA . PRO A 1 85 ? 12.791 5.104 -11.009 1.00 57.19 85 PRO A CA 1
ATOM 608 C C . PRO A 1 85 ? 11.290 5.416 -10.884 1.00 57.19 85 PRO A C 1
ATOM 610 O O . PRO A 1 85 ? 10.924 6.550 -10.570 1.00 57.19 85 PRO A O 1
ATOM 613 N N . SER A 1 86 ? 10.413 4.417 -11.066 1.00 55.25 86 SER A N 1
ATOM 614 C CA . SER A 1 86 ? 8.963 4.580 -10.898 1.00 55.25 86 SER A CA 1
ATOM 615 C C . SER A 1 86 ? 8.578 4.907 -9.450 1.00 55.25 86 SER A C 1
ATOM 617 O O . SER A 1 86 ? 7.700 5.741 -9.218 1.00 55.25 86 SER A O 1
ATOM 619 N N . ARG A 1 87 ? 9.268 4.319 -8.464 1.00 62.12 87 ARG A N 1
ATOM 620 C CA . ARG A 1 87 ? 9.093 4.592 -7.034 1.00 62.12 87 ARG A CA 1
ATOM 621 C C . ARG A 1 87 ? 9.577 5.994 -6.688 1.00 62.12 87 ARG A C 1
ATOM 623 O O . ARG A 1 87 ? 8.881 6.688 -5.955 1.00 62.12 87 ARG A O 1
ATOM 630 N N . VAL A 1 88 ? 10.721 6.421 -7.221 1.00 59.03 88 VAL A N 1
ATOM 631 C CA . VAL A 1 88 ? 11.259 7.772 -6.977 1.00 59.03 88 VAL A CA 1
ATOM 632 C C . VAL A 1 88 ? 10.273 8.837 -7.459 1.00 59.03 88 VAL A C 1
ATOM 634 O O . VAL A 1 88 ? 9.917 9.734 -6.698 1.00 59.03 88 VAL A O 1
ATOM 637 N N . GLU A 1 89 ? 9.757 8.698 -8.681 1.00 57.38 89 GLU A N 1
ATOM 638 C CA . GLU A 1 89 ? 8.766 9.623 -9.243 1.00 57.38 89 GLU A CA 1
ATOM 639 C C . GLU A 1 89 ? 7.446 9.598 -8.459 1.00 57.38 89 GLU A C 1
ATOM 641 O O . GLU A 1 89 ? 6.883 10.646 -8.149 1.00 57.38 89 GLU A O 1
ATOM 646 N N . THR A 1 90 ? 6.987 8.406 -8.072 1.00 55.38 90 THR A N 1
ATOM 647 C CA . THR A 1 90 ? 5.750 8.219 -7.305 1.00 55.38 90 THR A CA 1
ATOM 648 C C . THR A 1 90 ? 5.843 8.816 -5.897 1.00 55.38 90 THR A C 1
ATOM 650 O O . THR A 1 90 ? 4.893 9.441 -5.433 1.00 55.38 90 THR A O 1
ATOM 653 N N . ILE A 1 91 ? 6.977 8.658 -5.208 1.00 57.22 91 ILE A N 1
ATOM 654 C CA . ILE A 1 91 ? 7.190 9.191 -3.855 1.00 57.22 91 ILE A CA 1
ATOM 655 C C . ILE A 1 91 ? 7.351 10.714 -3.891 1.00 57.22 91 ILE A C 1
ATOM 657 O O . ILE A 1 91 ? 6.721 11.409 -3.093 1.00 57.22 91 ILE A O 1
ATOM 661 N N . LEU A 1 92 ? 8.136 11.246 -4.835 1.00 58.00 92 LEU A N 1
ATOM 662 C CA . LEU A 1 92 ? 8.326 12.692 -4.989 1.00 58.00 92 LEU A CA 1
ATOM 663 C C . LEU A 1 92 ? 7.038 13.394 -5.440 1.00 58.00 92 LEU A C 1
ATOM 665 O O . LEU A 1 92 ? 6.718 14.471 -4.942 1.00 58.00 92 LEU A O 1
ATOM 669 N N . GLY A 1 93 ? 6.272 12.768 -6.337 1.00 58.53 93 GLY A N 1
ATOM 670 C CA . GLY A 1 93 ? 4.971 13.262 -6.792 1.00 58.53 93 GLY A CA 1
ATOM 671 C C . GLY A 1 93 ? 3.803 12.928 -5.859 1.00 58.53 93 GLY A C 1
ATOM 672 O O . GLY A 1 93 ? 2.697 13.422 -6.073 1.00 58.53 93 GLY A O 1
ATOM 673 N N . ARG A 1 94 ? 4.024 12.080 -4.842 1.00 63.03 94 ARG A N 1
ATOM 674 C CA . ARG A 1 94 ? 2.996 11.462 -3.976 1.00 63.03 94 ARG A CA 1
ATOM 675 C C . ARG A 1 94 ? 1.850 10.778 -4.740 1.00 63.03 94 ARG A C 1
ATOM 677 O O . ARG A 1 94 ? 0.754 10.604 -4.209 1.00 63.03 94 ARG A O 1
ATOM 684 N N . GLN A 1 95 ? 2.080 10.394 -5.989 1.00 74.25 95 GLN A N 1
ATOM 685 C CA . GLN A 1 95 ? 1.060 9.909 -6.912 1.00 74.25 95 GLN A CA 1
ATOM 686 C C . GLN A 1 95 ? 1.709 8.974 -7.924 1.00 74.25 95 GLN A C 1
ATOM 688 O O . GLN A 1 95 ? 2.701 9.348 -8.549 1.00 74.25 95 GLN A O 1
ATOM 693 N N . VAL A 1 96 ? 1.127 7.788 -8.124 1.00 74.62 96 VAL A N 1
ATOM 694 C CA . VAL A 1 96 ? 1.580 6.885 -9.188 1.00 74.62 96 VAL A CA 1
ATOM 695 C C . VAL A 1 96 ? 1.365 7.579 -10.534 1.00 74.62 96 VAL A C 1
ATOM 697 O O . VAL A 1 96 ? 0.233 7.995 -10.818 1.00 74.62 96 VAL A O 1
ATOM 700 N N . PRO A 1 97 ? 2.403 7.707 -11.381 1.00 78.69 97 PRO A N 1
ATOM 701 C CA . PRO A 1 97 ? 2.258 8.349 -12.674 1.00 78.69 97 PRO A CA 1
ATOM 702 C C . PRO A 1 97 ? 1.136 7.733 -13.508 1.00 78.69 97 PRO A C 1
ATOM 704 O O . PRO A 1 97 ? 0.978 6.512 -13.585 1.00 78.69 97 PRO A O 1
ATOM 707 N N . GLU A 1 98 ? 0.357 8.588 -14.170 1.00 79.25 98 GLU A N 1
ATOM 708 C CA . GLU A 1 98 ? -0.901 8.182 -14.804 1.00 79.25 98 GLU A CA 1
ATOM 709 C C . GLU A 1 98 ? -0.705 7.085 -15.860 1.00 79.25 98 GLU A C 1
ATOM 711 O O . GLU A 1 98 ? -1.504 6.157 -15.952 1.00 79.25 98 GLU A O 1
ATOM 716 N N . ARG A 1 99 ? 0.408 7.135 -16.601 1.00 80.31 99 ARG A N 1
ATOM 717 C CA . ARG A 1 99 ? 0.794 6.108 -17.580 1.00 80.31 99 ARG A CA 1
ATOM 718 C C . ARG A 1 99 ? 0.866 4.700 -16.975 1.00 80.31 99 ARG A C 1
ATOM 720 O O . ARG A 1 99 ? 0.420 3.749 -17.607 1.00 80.31 99 ARG A O 1
ATOM 727 N N . PHE A 1 100 ? 1.363 4.569 -15.743 1.00 79.75 100 PHE A N 1
ATOM 728 C CA . PHE A 1 100 ? 1.442 3.282 -15.053 1.00 79.75 100 PHE A CA 1
ATOM 729 C C . PHE A 1 100 ? 0.071 2.844 -14.548 1.00 79.75 100 PHE A C 1
ATOM 731 O O . PHE A 1 100 ? -0.303 1.690 -14.731 1.00 79.75 100 PHE A O 1
ATOM 738 N N . SER A 1 101 ? -0.710 3.772 -13.990 1.00 82.94 101 SER A N 1
ATOM 739 C CA . SER A 1 101 ? -2.076 3.478 -13.540 1.00 82.94 101 SER A CA 1
ATOM 740 C C . SER A 1 101 ? -2.968 3.011 -14.697 1.00 82.94 101 SER A C 1
ATOM 742 O O . SER A 1 101 ? -3.689 2.025 -14.555 1.00 82.94 101 SER A O 1
ATOM 744 N N . ARG A 1 102 ? -2.879 3.652 -15.873 1.00 84.56 102 ARG A N 1
ATOM 745 C CA . ARG A 1 102 ? -3.601 3.220 -17.083 1.00 84.56 102 ARG A CA 1
ATOM 746 C C . ARG A 1 102 ? -3.159 1.832 -17.538 1.00 84.56 102 ARG A C 1
ATOM 748 O O . ARG A 1 102 ? -4.000 0.963 -17.708 1.00 84.56 102 ARG A O 1
ATOM 755 N N . MET A 1 103 ? -1.853 1.587 -17.621 1.00 85.94 103 MET A N 1
ATOM 756 C CA . MET A 1 103 ? -1.319 0.271 -17.983 1.00 85.94 103 MET A CA 1
ATOM 757 C C . MET A 1 103 ? -1.808 -0.844 -17.036 1.00 85.94 103 MET A C 1
ATOM 759 O O . MET A 1 103 ? -2.197 -1.919 -17.491 1.00 85.94 103 MET A O 1
ATOM 763 N N . LEU A 1 104 ? -1.807 -0.610 -15.718 1.00 87.44 104 LEU A N 1
ATOM 764 C CA . LEU A 1 104 ? -2.325 -1.573 -14.736 1.00 87.44 104 LEU A CA 1
ATOM 765 C C . LEU A 1 104 ? -3.831 -1.814 -14.915 1.00 87.44 104 LEU A C 1
ATOM 767 O O . LEU A 1 104 ? -4.291 -2.951 -14.793 1.00 87.44 104 LEU A O 1
ATOM 771 N N . ALA A 1 105 ? -4.594 -0.765 -15.232 1.00 88.44 105 ALA A N 1
ATOM 772 C CA . ALA A 1 105 ? -6.018 -0.872 -15.526 1.00 88.44 105 ALA A CA 1
ATOM 773 C C . ALA A 1 105 ? -6.285 -1.678 -16.808 1.00 88.44 105 ALA A C 1
ATOM 775 O O . ALA A 1 105 ? -7.113 -2.589 -16.777 1.00 88.44 105 ALA A O 1
ATOM 776 N N . ASP A 1 106 ? -5.543 -1.416 -17.886 1.00 90.38 106 ASP A N 1
ATOM 777 C CA . ASP A 1 106 ? -5.671 -2.107 -19.177 1.00 90.38 106 ASP A CA 1
ATOM 778 C C . ASP A 1 106 ? -5.320 -3.597 -19.063 1.00 90.38 106 ASP A C 1
ATOM 780 O O . ASP A 1 106 ? -5.996 -4.456 -19.631 1.00 90.38 106 ASP A O 1
ATOM 784 N N . ARG A 1 107 ? -4.320 -3.930 -18.235 1.00 89.94 107 ARG A N 1
ATOM 785 C CA . ARG A 1 107 ? -3.975 -5.316 -17.874 1.00 89.94 107 ARG A CA 1
ATOM 786 C C . ARG A 1 107 ? -4.988 -5.968 -16.926 1.00 89.94 107 ARG A C 1
ATOM 788 O O . ARG A 1 107 ? -4.887 -7.158 -16.648 1.00 89.94 107 ARG A O 1
ATOM 795 N N . GLY A 1 108 ? -5.965 -5.216 -16.418 1.00 92.81 108 GLY A N 1
ATOM 796 C CA . GLY A 1 108 ? -6.999 -5.712 -15.514 1.00 92.81 108 GLY A CA 1
ATOM 797 C C . GLY A 1 108 ? -6.538 -5.939 -14.072 1.00 92.81 108 GLY A C 1
ATOM 798 O O . GLY A 1 108 ? -7.299 -6.530 -13.304 1.00 92.81 108 GLY A O 1
ATOM 799 N N . VAL A 1 109 ? -5.358 -5.442 -13.688 1.00 93.00 109 VAL A N 1
ATOM 800 C CA . VAL A 1 109 ? -4.744 -5.678 -12.370 1.00 93.00 109 VAL A CA 1
ATOM 801 C C . VAL A 1 109 ? -5.642 -5.176 -11.246 1.00 93.00 109 VAL A C 1
ATOM 803 O O . VAL A 1 109 ? -5.913 -5.914 -10.309 1.00 93.00 109 VAL A O 1
ATOM 806 N N . PHE A 1 110 ? -6.185 -3.957 -11.343 1.00 92.56 110 PHE A N 1
ATOM 807 C CA . PHE A 1 110 ? -7.066 -3.424 -10.293 1.00 92.56 110 PHE A CA 1
ATOM 808 C C . PHE A 1 110 ? -8.344 -4.249 -10.112 1.00 92.56 110 PHE A C 1
ATOM 810 O O . PHE A 1 110 ? -8.837 -4.409 -8.998 1.00 92.56 110 PHE A O 1
ATOM 817 N N . ARG A 1 111 ? -8.883 -4.803 -11.203 1.00 93.62 111 ARG A N 1
ATOM 818 C CA . ARG A 1 111 ? -10.072 -5.661 -11.147 1.00 93.62 111 ARG A CA 1
ATOM 819 C C . AR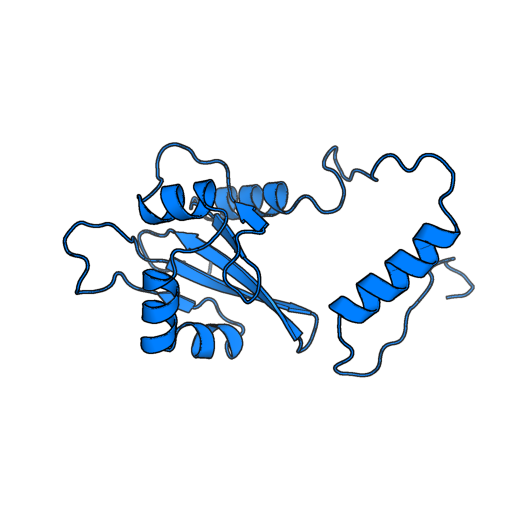G A 1 111 ? -9.767 -6.980 -10.441 1.00 93.62 111 ARG A C 1
ATOM 821 O O . ARG A 1 111 ? -10.620 -7.459 -9.700 1.00 93.62 111 ARG A O 1
ATOM 828 N N . GLU A 1 112 ? -8.599 -7.561 -10.688 1.00 95.12 112 GLU A N 1
ATOM 829 C CA . GLU A 1 112 ? -8.134 -8.765 -9.997 1.00 95.12 112 GLU A CA 1
ATOM 830 C C . GLU A 1 112 ? -7.863 -8.475 -8.518 1.00 95.12 112 GLU A C 1
ATOM 832 O O . GLU A 1 112 ? -8.464 -9.100 -7.645 1.00 95.12 112 GLU A O 1
ATOM 837 N N . LEU A 1 113 ? -7.077 -7.432 -8.242 1.00 94.56 113 LEU A N 1
ATOM 838 C CA . LEU A 1 113 ? -6.721 -6.970 -6.904 1.00 94.56 113 LEU A CA 1
ATOM 839 C C . LEU A 1 113 ? -7.948 -6.732 -6.020 1.00 94.56 113 LEU A C 1
ATOM 841 O O . LEU A 1 113 ? -7.982 -7.159 -4.872 1.00 94.56 113 LEU A O 1
ATOM 845 N N . TYR A 1 114 ? -8.985 -6.079 -6.549 1.00 92.75 114 TYR A N 1
ATOM 846 C CA . TYR A 1 114 ? -10.184 -5.759 -5.774 1.00 92.75 114 TYR A CA 1
ATOM 847 C C . TYR A 1 114 ? -11.211 -6.893 -5.692 1.00 92.75 114 TYR A C 1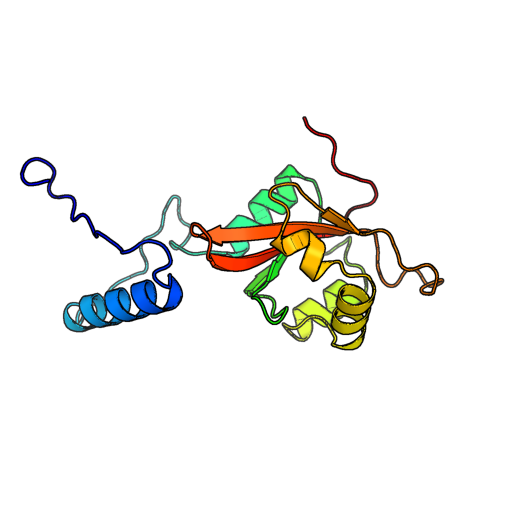
ATOM 849 O O . TYR A 1 114 ? -12.177 -6.764 -4.935 1.00 92.75 114 TYR A O 1
ATOM 857 N N . ARG A 1 115 ? -11.006 -8.013 -6.392 1.00 92.81 115 ARG A N 1
ATOM 858 C CA . ARG A 1 115 ? -11.825 -9.234 -6.261 1.00 92.81 115 ARG A CA 1
ATOM 859 C C . ARG A 1 115 ? -11.149 -10.338 -5.457 1.00 92.81 115 ARG A C 1
ATOM 861 O O . ARG A 1 115 ? -11.844 -11.228 -4.984 1.00 92.81 115 ARG A O 1
ATOM 868 N N . SER A 1 116 ? -9.829 -10.288 -5.344 1.00 91.25 116 SER A N 1
ATOM 869 C CA . SER A 1 116 ? -9.030 -11.266 -4.623 1.00 91.25 116 SER A CA 1
ATOM 870 C C . SER A 1 116 ? -8.893 -10.897 -3.143 1.00 91.25 116 SER A C 1
ATOM 872 O O . SER A 1 116 ? -8.814 -9.714 -2.791 1.00 91.25 116 SER A O 1
ATOM 874 N N . ASP A 1 117 ? -8.820 -11.930 -2.305 1.00 89.19 117 ASP A N 1
ATOM 875 C CA . ASP A 1 117 ? -8.325 -11.861 -0.921 1.00 89.19 117 ASP A CA 1
ATOM 876 C C . ASP A 1 117 ? -6.878 -12.381 -0.808 1.00 89.19 117 ASP A C 1
ATOM 878 O O . ASP A 1 117 ? -6.303 -12.420 0.274 1.00 89.19 117 ASP A O 1
ATOM 882 N N . GLN A 1 118 ? -6.285 -12.789 -1.934 1.00 91.00 118 GLN A N 1
ATOM 883 C CA . GLN A 1 118 ? -4.901 -13.243 -2.054 1.00 91.00 118 GLN A CA 1
ATOM 884 C C . GLN A 1 118 ? -4.024 -12.171 -2.719 1.00 91.00 118 GLN A C 1
ATOM 886 O O . GLN A 1 118 ? -4.538 -11.406 -3.549 1.00 91.00 118 GLN A O 1
ATOM 891 N N . PRO A 1 119 ? -2.712 -12.130 -2.415 1.00 93.06 119 PRO A N 1
ATOM 892 C CA . PRO A 1 119 ? -1.778 -11.239 -3.093 1.00 93.06 119 PRO A CA 1
ATOM 893 C C . PRO A 1 119 ? -1.772 -11.459 -4.611 1.00 93.06 119 PRO A C 1
ATOM 895 O O . PRO A 1 119 ? -1.733 -12.591 -5.087 1.00 93.06 119 PRO A O 1
ATOM 898 N N . VAL A 1 120 ? -1.781 -10.367 -5.373 1.00 94.56 120 VAL A N 1
ATOM 899 C CA . VAL A 1 120 ? -1.709 -10.378 -6.839 1.00 94.56 120 VAL A CA 1
ATOM 900 C C . VAL A 1 120 ? -0.284 -10.064 -7.268 1.00 94.56 120 VAL A C 1
ATOM 902 O O . VAL A 1 120 ? 0.225 -8.979 -6.981 1.00 94.56 120 VAL A O 1
ATOM 905 N N . PHE A 1 121 ? 0.355 -11.003 -7.965 1.00 93.56 121 PHE A N 1
ATOM 906 C CA . PHE A 1 121 ? 1.663 -10.790 -8.579 1.00 93.56 121 PHE A CA 1
ATOM 907 C C . PHE A 1 121 ? 1.509 -10.119 -9.947 1.00 93.56 121 PHE A C 1
ATOM 909 O O . PHE A 1 121 ? 0.768 -10.577 -10.814 1.00 93.56 121 PHE A O 1
ATOM 916 N N . VAL A 1 122 ? 2.239 -9.028 -10.147 1.00 91.31 122 VAL A N 1
ATOM 917 C CA . VAL A 1 122 ? 2.240 -8.215 -11.358 1.00 91.31 122 VAL A CA 1
ATOM 918 C C . VAL A 1 122 ? 3.640 -8.240 -11.941 1.00 91.31 122 VAL A C 1
ATOM 920 O O . VAL A 1 122 ? 4.548 -7.558 -11.465 1.00 91.31 122 VAL A O 1
ATOM 923 N N . ASP A 1 123 ? 3.799 -9.017 -13.006 1.00 88.31 123 ASP A N 1
ATOM 924 C CA . ASP A 1 123 ? 5.079 -9.129 -13.694 1.00 88.31 123 ASP A CA 1
ATOM 925 C C . ASP A 1 123 ? 5.433 -7.846 -14.472 1.00 88.31 123 ASP A C 1
ATOM 927 O O . ASP A 1 123 ? 4.547 -7.053 -14.850 1.00 88.31 123 ASP A O 1
ATOM 931 N N . ARG A 1 124 ? 6.733 -7.663 -14.733 1.00 79.50 124 ARG A N 1
ATOM 932 C CA . ARG A 1 124 ? 7.289 -6.537 -15.489 1.00 79.50 124 ARG A CA 1
ATOM 933 C C . ARG A 1 124 ? 6.601 -6.437 -16.863 1.00 79.50 124 ARG A C 1
ATOM 935 O O . ARG A 1 124 ? 6.418 -7.450 -17.538 1.00 79.50 124 ARG A O 1
ATOM 942 N N . PRO A 1 125 ? 6.226 -5.228 -17.321 1.00 72.50 125 PRO A N 1
ATOM 943 C CA . PRO A 1 125 ? 5.671 -5.057 -18.659 1.00 72.50 125 PRO A CA 1
ATOM 944 C C . PRO A 1 125 ? 6.702 -5.444 -19.725 1.00 72.50 125 PRO A C 1
ATOM 946 O O . PRO A 1 125 ? 7.833 -4.960 -19.685 1.00 72.50 125 PRO A O 1
ATOM 949 N N . ALA A 1 126 ? 6.299 -6.251 -20.710 1.00 68.19 126 ALA A N 1
ATOM 950 C CA . ALA A 1 126 ? 7.163 -6.635 -21.833 1.00 68.19 126 ALA A CA 1
ATOM 951 C C . ALA A 1 126 ? 7.689 -5.416 -22.621 1.00 68.19 126 ALA A C 1
ATOM 953 O O . ALA A 1 126 ? 8.781 -5.455 -23.178 1.00 68.19 126 ALA A O 1
ATOM 954 N N . GLU A 1 127 ? 6.931 -4.317 -22.618 1.00 64.62 127 GLU A N 1
ATOM 955 C CA . GLU A 1 127 ? 7.236 -3.062 -23.316 1.00 64.62 127 GLU A CA 1
ATOM 956 C C . GLU A 1 127 ? 8.082 -2.075 -22.485 1.00 64.62 127 GLU A C 1
ATOM 958 O O . GLU A 1 127 ? 8.212 -0.912 -22.854 1.00 64.62 127 GLU A O 1
ATOM 963 N N . SER A 1 128 ? 8.668 -2.498 -21.357 1.00 58.72 128 SER A N 1
ATOM 964 C CA . SER A 1 128 ? 9.651 -1.704 -20.594 1.00 58.72 128 SER A CA 1
ATOM 965 C C . SER A 1 128 ? 11.027 -2.385 -20.592 1.00 58.72 128 SER A C 1
ATOM 967 O O . SER A 1 128 ? 11.409 -2.976 -19.576 1.00 58.72 128 SER A O 1
ATOM 969 N N . PRO A 1 129 ? 11.790 -2.302 -21.705 1.00 50.59 129 PRO A N 1
ATOM 970 C CA . PRO A 1 129 ? 13.098 -2.949 -21.836 1.00 50.59 129 PRO A CA 1
ATOM 971 C C . PRO A 1 129 ? 14.131 -2.376 -20.857 1.00 50.59 129 PRO A C 1
ATOM 973 O O . PRO A 1 129 ? 15.036 -3.082 -20.422 1.00 50.59 129 PRO A O 1
ATOM 976 N N . ASP A 1 130 ? 13.966 -1.112 -20.468 1.00 53.94 130 ASP A N 1
ATOM 977 C CA . ASP A 1 130 ? 14.982 -0.338 -19.746 1.00 53.94 130 ASP A CA 1
ATOM 978 C C . ASP A 1 130 ? 14.903 -0.530 -18.218 1.00 53.94 130 ASP A C 1
ATOM 980 O O . ASP A 1 130 ? 15.572 0.151 -17.445 1.00 53.94 130 ASP A O 1
ATOM 984 N N . GLY A 1 131 ? 14.059 -1.455 -17.755 1.00 54.50 131 GLY A N 1
ATOM 985 C CA . GLY A 1 131 ? 13.991 -1.844 -16.350 1.00 54.50 131 GLY A CA 1
ATOM 986 C C . GLY A 1 131 ? 13.272 -0.864 -15.417 1.00 54.50 131 GLY A C 1
ATOM 987 O O . GLY A 1 131 ? 13.305 -1.067 -14.205 1.00 54.50 131 GLY A O 1
ATOM 988 N N . PHE A 1 132 ? 12.572 0.136 -15.964 1.00 59.75 132 PHE A N 1
ATOM 989 C CA . PHE A 1 132 ? 11.885 1.203 -15.220 1.00 59.75 132 PHE A CA 1
ATOM 990 C C . PHE A 1 132 ? 10.875 0.733 -14.160 1.00 59.75 132 PHE A C 1
ATOM 992 O O . PHE A 1 132 ? 10.621 1.466 -13.206 1.00 59.75 132 PHE A O 1
ATOM 999 N N . MET A 1 133 ? 10.306 -0.464 -14.321 1.00 70.00 133 MET A N 1
ATOM 1000 C CA . MET A 1 133 ? 9.383 -1.089 -13.370 1.00 70.00 133 MET A CA 1
ATOM 1001 C C . MET A 1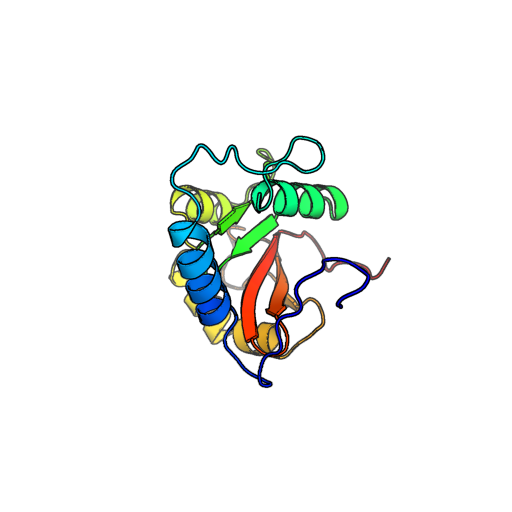 133 ? 9.868 -2.504 -13.065 1.00 70.00 133 MET A C 1
ATOM 1003 O O . MET A 1 133 ? 9.989 -3.318 -13.984 1.00 70.00 133 MET A O 1
ATOM 1007 N N . ILE A 1 134 ? 10.168 -2.807 -11.804 1.00 82.25 134 ILE A N 1
ATOM 1008 C CA . ILE A 1 134 ? 10.381 -4.196 -11.360 1.00 82.25 134 ILE A CA 1
ATOM 1009 C C . ILE A 1 134 ? 9.034 -4.867 -11.045 1.00 82.25 134 ILE A C 1
ATOM 1011 O O . ILE A 1 134 ? 8.035 -4.153 -10.894 1.00 82.25 134 ILE A O 1
ATOM 1015 N N . PRO A 1 135 ? 8.971 -6.211 -10.988 1.00 88.38 135 PRO A N 1
ATOM 1016 C CA . PRO A 1 135 ? 7.759 -6.915 -10.594 1.00 88.38 135 PRO A CA 1
ATOM 1017 C C . PRO A 1 135 ? 7.200 -6.412 -9.261 1.00 88.38 135 PRO A C 1
ATOM 1019 O O . PRO A 1 135 ? 7.918 -5.908 -8.392 1.00 88.38 135 PRO A O 1
ATOM 1022 N N . ARG A 1 136 ? 5.883 -6.515 -9.108 1.00 91.19 136 ARG A N 1
ATOM 1023 C CA . ARG A 1 136 ? 5.175 -6.030 -7.924 1.00 91.19 136 ARG A CA 1
ATOM 1024 C C . ARG A 1 136 ? 4.271 -7.115 -7.372 1.00 91.19 136 ARG A C 1
ATOM 1026 O O . ARG A 1 136 ? 3.699 -7.887 -8.129 1.00 91.19 136 ARG A O 1
ATOM 1033 N N . VAL A 1 137 ? 4.078 -7.116 -6.062 1.00 94.25 137 VAL A N 1
ATOM 1034 C CA . VAL A 1 137 ? 2.957 -7.810 -5.424 1.00 94.25 137 VAL A CA 1
ATOM 1035 C C . VAL A 1 137 ? 2.043 -6.773 -4.802 1.00 94.25 137 VAL A C 1
ATOM 1037 O O . VAL A 1 137 ? 2.522 -5.810 -4.205 1.00 94.25 137 VAL A O 1
ATOM 1040 N N . ALA A 1 138 ? 0.736 -6.956 -4.959 1.00 95.25 138 ALA A N 1
ATOM 1041 C CA . ALA A 1 138 ? -0.266 -6.056 -4.416 1.00 95.25 138 ALA A CA 1
ATOM 1042 C C . ALA A 1 138 ? -1.338 -6.804 -3.626 1.00 95.25 138 ALA A C 1
ATOM 1044 O O . ALA A 1 138 ? -1.761 -7.894 -4.007 1.00 95.25 138 ALA A O 1
ATOM 1045 N N . VAL A 1 139 ? -1.827 -6.180 -2.559 1.00 95.81 139 VAL A N 1
ATOM 1046 C CA . VAL A 1 139 ? -2.987 -6.644 -1.789 1.00 95.81 139 VAL A CA 1
ATOM 1047 C C . VAL A 1 139 ? -3.950 -5.484 -1.549 1.00 95.81 139 VAL A C 1
ATOM 1049 O O . VAL A 1 139 ? -3.537 -4.342 -1.335 1.00 95.81 139 VAL A O 1
ATOM 1052 N N . ALA A 1 140 ? -5.250 -5.763 -1.631 1.00 96.38 140 ALA A N 1
ATOM 1053 C CA . ALA A 1 140 ? -6.286 -4.783 -1.344 1.00 96.38 140 ALA A CA 1
ATOM 1054 C C . ALA A 1 140 ? -6.388 -4.518 0.164 1.00 96.38 140 ALA A C 1
ATOM 1056 O O . ALA A 1 140 ? -6.433 -5.447 0.966 1.00 96.38 140 ALA A O 1
ATOM 1057 N N . VAL A 1 141 ? -6.502 -3.246 0.547 1.00 94.38 141 VAL A N 1
ATOM 1058 C CA . VAL A 1 141 ? -6.858 -2.859 1.917 1.00 94.38 141 VAL A CA 1
ATOM 1059 C C . VAL A 1 141 ? -8.368 -2.712 1.984 1.00 94.38 141 VAL A C 1
ATOM 1061 O O . VAL A 1 141 ? -8.953 -1.944 1.213 1.00 94.38 141 VAL A O 1
ATOM 1064 N N . ARG A 1 142 ? -8.997 -3.447 2.900 1.00 91.88 142 ARG A N 1
ATOM 1065 C CA . ARG A 1 142 ? -10.452 -3.518 3.044 1.00 91.88 142 ARG A CA 1
ATOM 1066 C C . ARG A 1 142 ? -10.893 -3.232 4.465 1.00 91.88 142 ARG A C 1
ATOM 1068 O O . ARG A 1 142 ? -10.174 -3.531 5.414 1.00 91.88 142 ARG A O 1
ATOM 1075 N N . ALA A 1 143 ? -12.118 -2.749 4.592 1.00 85.38 143 ALA A N 1
ATOM 1076 C 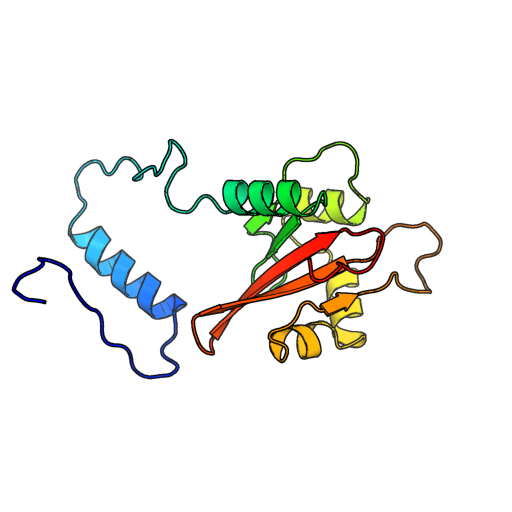CA . ALA A 1 143 ? -12.852 -2.806 5.840 1.00 85.38 143 ALA A CA 1
ATOM 1077 C C . ALA A 1 143 ? -14.246 -3.394 5.588 1.00 85.38 143 ALA A C 1
ATOM 1079 O O . ALA A 1 143 ? -15.132 -2.744 5.034 1.00 85.38 143 ALA A O 1
ATOM 1080 N N . GLY A 1 144 ? -14.409 -4.674 5.938 1.00 85.19 144 GLY A N 1
ATOM 1081 C CA . GLY A 1 144 ? -15.519 -5.481 5.432 1.00 85.19 144 GLY A CA 1
ATOM 1082 C C . GLY A 1 144 ? -15.463 -5.565 3.904 1.00 85.19 144 GLY A C 1
ATOM 1083 O O . GLY A 1 144 ? -14.417 -5.873 3.335 1.00 85.19 144 GLY A O 1
ATOM 1084 N N . ASP A 1 145 ? -16.569 -5.224 3.246 1.00 83.31 145 ASP A N 1
ATOM 1085 C CA . ASP A 1 145 ? -16.677 -5.243 1.781 1.00 83.31 145 ASP A CA 1
ATOM 1086 C C . ASP A 1 145 ? -16.140 -3.961 1.113 1.00 83.31 145 ASP A C 1
ATOM 1088 O O . ASP A 1 145 ? -16.032 -3.885 -0.115 1.00 83.31 145 ASP A O 1
ATOM 1092 N N . GLU A 1 146 ? -15.797 -2.928 1.891 1.00 85.94 146 GLU A N 1
ATOM 1093 C CA . GLU A 1 146 ? -15.319 -1.658 1.346 1.00 85.94 146 GLU A CA 1
ATOM 1094 C C . GLU A 1 146 ? -13.817 -1.706 1.060 1.00 85.94 146 GLU A C 1
ATOM 1096 O O . GLU A 1 146 ? -12.991 -1.836 1.962 1.00 85.94 146 GLU A O 1
ATOM 1101 N N . ILE A 1 147 ? -13.454 -1.543 -0.213 1.00 91.75 147 ILE A N 1
ATOM 1102 C CA . ILE A 1 147 ? -12.075 -1.271 -0.633 1.00 91.75 147 ILE A CA 1
ATOM 1103 C C . ILE A 1 147 ? -11.688 0.140 -0.190 1.00 91.75 147 ILE A C 1
ATOM 1105 O O . ILE A 1 147 ? -12.268 1.117 -0.676 1.00 91.75 147 ILE A O 1
ATOM 1109 N N . LEU A 1 148 ? -10.662 0.237 0.650 1.00 91.12 148 LEU A N 1
ATOM 1110 C CA . LEU A 1 148 ? -10.073 1.494 1.112 1.00 91.12 148 LEU A CA 1
ATOM 1111 C C . LEU A 1 148 ? -8.862 1.911 0.268 1.00 91.12 148 LEU A C 1
ATOM 1113 O O . LEU A 1 148 ? -8.616 3.101 0.077 1.00 91.12 148 LEU A O 1
ATOM 1117 N N . GLY A 1 149 ? -8.127 0.940 -0.272 1.00 94.00 149 GLY A N 1
ATOM 1118 C CA . GLY A 1 149 ? -6.887 1.191 -0.996 1.00 94.00 149 GLY A CA 1
ATOM 1119 C C . GLY A 1 149 ? -6.124 -0.091 -1.300 1.00 94.00 149 GLY A C 1
ATOM 1120 O O . GLY A 1 149 ? -6.718 -1.157 -1.475 1.00 94.00 149 GLY A O 1
ATOM 1121 N N . SER A 1 150 ? -4.802 0.012 -1.357 1.00 96.00 150 SER A N 1
ATOM 1122 C CA . SER A 1 150 ? -3.918 -1.110 -1.678 1.00 96.00 150 SER A CA 1
ATOM 1123 C C . SER A 1 150 ? -2.527 -0.939 -1.080 1.00 96.00 150 SER A C 1
ATOM 1125 O O . SER A 1 150 ? -2.048 0.184 -0.934 1.00 96.00 150 SER A O 1
ATOM 1127 N N . ILE A 1 151 ? -1.875 -2.058 -0.779 1.00 95.56 151 ILE A N 1
ATOM 1128 C CA . ILE A 1 151 ? -0.459 -2.128 -0.411 1.00 95.56 151 ILE A CA 1
ATOM 1129 C C . ILE A 1 151 ? 0.286 -2.751 -1.583 1.00 95.56 151 ILE A C 1
ATOM 1131 O O . ILE A 1 151 ? -0.155 -3.773 -2.107 1.00 95.56 151 ILE A O 1
ATOM 1135 N N . TRP A 1 152 ? 1.405 -2.149 -1.969 1.00 94.69 152 TRP A N 1
ATOM 1136 C CA . TRP A 1 152 ? 2.249 -2.610 -3.064 1.00 94.69 152 TRP A CA 1
ATOM 1137 C C . TRP A 1 152 ? 3.667 -2.848 -2.571 1.00 94.69 152 TRP A C 1
ATOM 1139 O O . TRP A 1 152 ? 4.232 -2.003 -1.881 1.00 94.69 152 TRP A O 1
ATOM 1149 N N . ALA A 1 153 ? 4.258 -3.964 -2.977 1.00 92.44 153 ALA A N 1
ATOM 1150 C CA . ALA A 1 153 ? 5.646 -4.318 -2.725 1.00 92.44 153 ALA A CA 1
ATOM 1151 C C . ALA A 1 153 ? 6.391 -4.472 -4.050 1.00 92.44 153 ALA A C 1
ATOM 1153 O O . ALA A 1 153 ? 5.894 -5.126 -4.965 1.00 92.44 153 ALA A O 1
ATOM 1154 N N . ALA A 1 154 ? 7.568 -3.864 -4.161 1.00 89.88 154 ALA A N 1
ATOM 1155 C CA . ALA A 1 154 ? 8.459 -4.021 -5.304 1.00 89.88 154 ALA A CA 1
ATOM 1156 C C . ALA A 1 154 ? 9.360 -5.241 -5.075 1.00 89.88 154 ALA A C 1
ATOM 1158 O O . ALA A 1 154 ? 10.246 -5.196 -4.228 1.00 89.88 154 ALA A O 1
ATOM 1159 N N . VAL A 1 155 ? 9.110 -6.333 -5.794 1.00 88.44 155 VAL A N 1
ATOM 1160 C CA . VAL A 1 155 ? 9.742 -7.638 -5.553 1.00 88.44 155 VAL A CA 1
ATOM 1161 C C . VAL A 1 155 ? 10.563 -8.085 -6.760 1.00 88.44 155 VAL A C 1
ATOM 1163 O O . VAL A 1 155 ? 10.348 -7.634 -7.886 1.00 88.44 155 VAL A O 1
ATOM 1166 N N . ARG A 1 156 ? 11.517 -8.992 -6.538 1.00 84.75 156 ARG A N 1
ATOM 1167 C CA . ARG A 1 156 ? 12.281 -9.629 -7.625 1.00 84.75 156 ARG A CA 1
ATOM 1168 C C . ARG A 1 156 ? 11.587 -10.881 -8.162 1.00 84.75 156 ARG A C 1
ATOM 1170 O O . ARG A 1 156 ? 11.711 -11.180 -9.345 1.00 84.75 156 ARG A O 1
ATOM 1177 N N . GLU A 1 157 ? 10.834 -11.562 -7.306 1.00 84.38 157 GLU A N 1
ATOM 1178 C CA . GLU A 1 157 ? 10.129 -12.813 -7.581 1.00 84.38 157 GLU A CA 1
ATOM 1179 C C . GLU A 1 157 ? 8.810 -12.876 -6.784 1.00 84.38 157 GLU A C 1
ATOM 1181 O O . GLU A 1 157 ? 8.612 -12.058 -5.879 1.00 84.38 157 GLU A O 1
ATOM 1186 N N . PRO A 1 158 ? 7.872 -13.779 -7.126 1.00 85.75 158 PRO A N 1
ATOM 1187 C CA . PRO A 1 158 ? 6.649 -13.968 -6.349 1.00 85.75 158 PRO A CA 1
ATOM 1188 C C . PRO A 1 158 ? 6.943 -14.319 -4.884 1.00 85.75 158 PRO A C 1
ATOM 1190 O O . PRO A 1 158 ? 7.873 -15.069 -4.602 1.00 85.75 158 PRO A O 1
ATOM 1193 N N . LEU A 1 159 ? 6.125 -13.811 -3.956 1.00 84.06 159 LEU A N 1
ATOM 1194 C CA . LEU A 1 159 ? 6.253 -14.141 -2.532 1.00 84.06 159 LEU A CA 1
ATOM 1195 C C . LEU A 1 159 ? 5.935 -15.623 -2.285 1.00 84.06 159 LEU A C 1
ATOM 1197 O O . LEU A 1 159 ? 4.976 -16.154 -2.854 1.00 84.06 159 LEU A O 1
ATOM 1201 N N . THR A 1 160 ? 6.713 -16.271 -1.416 1.00 82.19 160 THR A N 1
ATOM 1202 C CA . THR A 1 160 ? 6.430 -17.630 -0.940 1.00 82.19 160 THR A CA 1
ATOM 1203 C C . THR A 1 160 ? 5.442 -17.607 0.238 1.00 82.19 160 THR A C 1
ATOM 1205 O O . THR A 1 160 ? 5.326 -16.584 0.912 1.00 82.19 160 THR A O 1
ATOM 1208 N N . PRO A 1 161 ? 4.688 -18.693 0.492 1.00 72.56 161 PRO A N 1
ATOM 1209 C CA . PRO A 1 161 ? 3.634 -18.719 1.516 1.00 72.56 161 PRO A CA 1
ATOM 1210 C C . PRO A 1 161 ? 4.093 -18.846 2.983 1.00 72.56 161 PRO A C 1
ATOM 1212 O O . PRO A 1 161 ? 3.241 -19.160 3.813 1.00 72.56 161 PRO A O 1
ATOM 1215 N N . ASP A 1 162 ? 5.387 -18.704 3.290 1.00 55.28 162 ASP A N 1
ATOM 1216 C CA . ASP A 1 162 ? 5.972 -19.111 4.584 1.00 55.28 162 ASP A CA 1
ATOM 1217 C C . ASP A 1 162 ? 5.479 -18.302 5.801 1.00 55.28 162 ASP A C 1
ATOM 1219 O O . ASP A 1 162 ? 5.429 -17.051 5.726 1.00 55.28 162 ASP A O 1
#

pLDDT: mean 76.77, std 16.44, range [33.91, 96.38]

Secondary structure (DSSP, 8-state):
-TTTT-------TT--HHHHHHHHHHHHHTT--S--PPPEETTEETT-HHHHHHHHHHHTTS-EEEEETT-BEEEE----SS--HHHHHHHHHTB--HHHHHHHHHTTHHHHHTT-SSPEEEPPPTT-TT--S--EEEEEEEETTEEEEEEEEE-SSPPP--